Protein AF-A0AAJ7RTY3-F1 (afdb_monomer)

pLDDT: mean 81.0, std 14.48, range [41.91, 93.12]

InterPro domains:
  IPR006612 THAP-type zinc finger [PF05485] (5-97)

Nearest PDB structures (foldseek):
  5ww0-assembly1_A  TM=2.201E-01  e=2.250E+00  Schizosaccharomyces pombe 972h-
  5vac-assembly1_A  TM=1.842E-01  e=1.528E+00  Ricinus communis
  4ypu-assembly2_B  TM=2.114E-01  e=9.932E+00  Homo sapiens

Mean predicted aligned error: 8.83 Å

Sequence (113 aa):
MGKRCAVSGCFTGDPEEIKKRKLLQEKPVYLFGVPKVAAEAWSTAIGVTTPLTQNVVCRYHFAAEDIITHFVHSVPDETVVSIERERYLLRKDACPVAGAIRSMPQPPEILGQ

Structure (mmCIF, N/CA/C/O backbone):
data_AF-A0AAJ7RTY3-F1
#
_entry.id   AF-A0AAJ7RTY3-F1
#
loop_
_atom_site.group_PDB
_atom_site.id
_atom_site.type_symbol
_atom_site.label_atom_id
_atom_site.label_alt_id
_atom_site.label_comp_id
_atom_site.label_asym_id
_atom_site.label_entity_id
_atom_site.label_seq_id
_atom_site.pdbx_PDB_ins_code
_atom_site.Cartn_x
_atom_site.Cartn_y
_atom_site.Cartn_z
_atom_site.occupancy
_atom_site.B_iso_or_equiv
_atom_site.auth_seq_id
_atom_site.auth_comp_id
_atom_site.auth_asym_id
_atom_site.auth_atom_id
_atom_site.pdbx_PDB_model_num
ATOM 1 N N . MET A 1 1 ? 4.247 12.746 13.370 1.00 53.91 1 MET A N 1
ATOM 2 C CA . MET A 1 1 ? 3.739 11.364 13.535 1.00 53.91 1 MET A CA 1
ATOM 3 C C . MET A 1 1 ? 3.754 10.677 12.177 1.00 53.91 1 MET A C 1
ATOM 5 O O . MET A 1 1 ? 3.428 11.331 11.195 1.00 53.91 1 MET A O 1
ATOM 9 N N . GLY A 1 2 ? 4.197 9.418 12.099 1.00 67.69 2 GLY A N 1
ATOM 10 C CA . GLY A 1 2 ? 4.141 8.645 10.851 1.00 67.69 2 GLY A CA 1
ATOM 11 C C . GLY A 1 2 ? 2.694 8.339 10.457 1.00 67.69 2 GLY A C 1
ATOM 12 O O . GLY A 1 2 ? 1.832 8.241 11.330 1.00 67.69 2 GLY A O 1
ATOM 13 N N . LYS A 1 3 ? 2.420 8.223 9.154 1.00 83.44 3 LYS A N 1
ATOM 14 C CA . LYS A 1 3 ? 1.098 7.807 8.670 1.00 83.44 3 LYS A CA 1
ATOM 15 C C . LYS A 1 3 ? 0.923 6.302 8.905 1.00 83.44 3 LYS A C 1
ATOM 17 O O . LYS A 1 3 ? 1.847 5.542 8.622 1.00 83.44 3 LYS A O 1
ATOM 22 N N . ARG A 1 4 ? -0.246 5.894 9.401 1.00 90.44 4 ARG A N 1
ATOM 23 C CA . ARG A 1 4 ? -0.622 4.484 9.594 1.00 90.44 4 ARG A CA 1
ATOM 24 C C . ARG A 1 4 ? -1.521 4.010 8.463 1.00 90.44 4 ARG A C 1
ATOM 26 O O . ARG A 1 4 ? -2.208 4.823 7.843 1.00 90.44 4 ARG A O 1
ATOM 33 N N . CYS A 1 5 ? -1.495 2.709 8.202 1.00 90.81 5 CYS A N 1
ATOM 34 C CA . CYS A 1 5 ? -2.421 2.085 7.269 1.00 90.81 5 CYS A CA 1
ATOM 35 C C . CYS A 1 5 ? -3.873 2.311 7.722 1.00 90.81 5 CYS A C 1
ATOM 37 O O . CYS A 1 5 ? -4.186 2.193 8.902 1.00 90.81 5 CYS A O 1
ATOM 39 N N . ALA A 1 6 ? -4.753 2.627 6.775 1.00 90.19 6 ALA A N 1
ATOM 40 C CA . ALA A 1 6 ? -6.170 2.872 7.022 1.00 90.19 6 ALA A CA 1
ATOM 41 C C . ALA A 1 6 ? -6.982 1.596 7.283 1.00 90.19 6 ALA A C 1
ATOM 43 O O . ALA A 1 6 ? -8.115 1.673 7.750 1.00 90.19 6 ALA A O 1
ATOM 44 N N . VAL A 1 7 ? -6.434 0.435 6.919 1.00 88.50 7 VAL A N 1
ATOM 45 C CA . VAL A 1 7 ? -7.133 -0.846 7.017 1.00 88.50 7 VAL A CA 1
ATOM 46 C C . VAL A 1 7 ? -7.206 -1.278 8.473 1.00 88.50 7 VAL A C 1
ATOM 48 O O . VAL A 1 7 ? -6.183 -1.400 9.148 1.00 88.50 7 VAL A O 1
ATOM 51 N N . SER A 1 8 ? -8.421 -1.532 8.953 1.00 85.69 8 SER A N 1
ATOM 52 C CA . SER A 1 8 ? -8.663 -2.004 10.314 1.00 85.69 8 SER A CA 1
ATOM 53 C C . SER A 1 8 ? -7.895 -3.299 10.595 1.00 85.69 8 SER A C 1
ATOM 55 O O . SER A 1 8 ? -7.924 -4.238 9.803 1.00 85.69 8 SER A O 1
ATOM 57 N N . GLY A 1 9 ? -7.186 -3.344 11.726 1.00 85.50 9 GLY A N 1
ATOM 58 C CA . GLY A 1 9 ? -6.347 -4.486 12.109 1.00 85.50 9 GLY A CA 1
ATOM 59 C C . GLY A 1 9 ? -4.972 -4.536 11.429 1.00 85.50 9 GLY A C 1
ATOM 60 O O . GLY A 1 9 ? -4.190 -5.440 11.716 1.00 85.50 9 GLY A O 1
ATOM 61 N N . CYS A 1 10 ? -4.638 -3.576 10.561 1.00 87.88 10 CYS A N 1
ATOM 62 C CA . CYS A 1 10 ? -3.294 -3.442 10.014 1.00 87.88 10 CYS A CA 1
ATOM 63 C C . CYS A 1 10 ? -2.423 -2.566 10.922 1.00 87.88 10 CYS A C 1
ATOM 65 O O . CYS A 1 10 ? -2.739 -1.405 11.158 1.00 87.88 10 CYS A O 1
ATOM 67 N N . PHE A 1 11 ? -1.289 -3.106 11.370 1.00 89.06 11 PHE A N 1
ATOM 68 C CA . PHE A 1 11 ? -0.321 -2.397 12.219 1.00 89.06 11 PHE A CA 1
ATOM 69 C C . PHE A 1 11 ? 0.789 -1.702 11.417 1.00 89.06 11 PHE A C 1
ATOM 71 O O . PHE A 1 11 ? 1.777 -1.215 11.969 1.00 89.06 11 PHE A O 1
ATOM 78 N N . THR A 1 12 ? 0.690 -1.685 10.085 1.00 89.94 12 THR A N 1
ATOM 79 C CA . THR A 1 12 ? 1.719 -1.044 9.269 1.00 89.94 12 THR A CA 1
ATOM 80 C C . THR A 1 12 ? 1.722 0.462 9.495 1.00 89.94 12 THR A C 1
ATOM 82 O O . THR A 1 12 ? 0.722 1.151 9.290 1.00 89.94 12 THR A O 1
ATOM 85 N N . GLY A 1 13 ? 2.893 0.979 9.860 1.00 87.25 13 GLY A N 1
ATOM 86 C CA . GLY A 1 13 ? 3.079 2.380 10.228 1.00 87.25 13 GLY A CA 1
ATOM 87 C C . GLY A 1 13 ? 2.917 2.648 11.727 1.00 87.25 13 GLY A C 1
ATOM 88 O O . GLY A 1 13 ? 3.173 3.775 12.161 1.00 87.25 13 GLY A O 1
ATOM 89 N N . ASP A 1 14 ? 2.543 1.646 12.534 1.00 89.56 14 ASP A N 1
ATOM 90 C CA . ASP A 1 14 ? 2.590 1.766 13.990 1.00 89.56 14 ASP A CA 1
ATOM 91 C C . ASP A 1 14 ? 4.041 1.920 14.472 1.00 89.56 14 ASP A C 1
ATOM 93 O O . ASP A 1 14 ? 4.931 1.211 13.993 1.00 89.56 14 ASP A O 1
ATOM 97 N N . PRO A 1 15 ? 4.321 2.827 15.428 1.00 89.00 15 PRO A N 1
ATOM 98 C CA . PRO A 1 15 ? 5.681 3.069 15.912 1.00 89.00 15 PRO A CA 1
ATOM 99 C C . PRO A 1 15 ? 6.385 1.807 16.424 1.00 89.00 15 PRO A C 1
ATOM 101 O O . PRO A 1 15 ? 7.590 1.649 16.226 1.00 89.00 15 PRO A O 1
ATOM 104 N N . GLU A 1 16 ? 5.633 0.909 17.062 1.00 88.81 16 GLU A N 1
ATOM 105 C CA . GLU A 1 16 ? 6.135 -0.364 17.581 1.00 88.81 16 GLU A CA 1
ATOM 106 C C . GLU A 1 16 ? 6.496 -1.336 16.452 1.00 88.81 16 GLU A C 1
ATOM 108 O O . GLU A 1 16 ? 7.573 -1.932 16.482 1.00 88.81 16 GLU A O 1
ATOM 113 N N . GLU A 1 17 ? 5.656 -1.432 15.414 1.00 87.75 17 GLU A N 1
ATOM 114 C CA . GLU A 1 17 ? 5.920 -2.247 14.221 1.00 87.75 17 GLU A CA 1
ATOM 115 C C . GLU A 1 17 ? 7.154 -1.726 13.477 1.00 87.75 17 GLU A C 1
ATOM 117 O O . GLU A 1 17 ? 8.084 -2.486 13.207 1.00 87.75 17 GLU A O 1
ATOM 122 N N . ILE A 1 18 ? 7.240 -0.406 13.281 1.00 88.56 18 ILE A N 1
ATOM 123 C CA . ILE A 1 18 ? 8.398 0.250 12.661 1.00 88.56 18 ILE A CA 1
ATOM 124 C C . ILE A 1 18 ? 9.677 -0.054 13.448 1.00 88.56 18 ILE A C 1
ATOM 126 O O . ILE A 1 18 ? 10.714 -0.357 12.854 1.00 88.56 18 ILE A O 1
ATOM 130 N N . LYS A 1 19 ? 9.631 0.035 14.783 1.00 89.44 19 LYS A N 1
ATOM 131 C CA . LYS A 1 19 ? 10.786 -0.267 15.638 1.00 89.44 19 LYS A CA 1
ATOM 132 C C . LYS A 1 19 ? 11.188 -1.737 15.513 1.00 89.44 19 LYS A C 1
ATOM 134 O O . LYS A 1 19 ? 12.373 -2.014 15.347 1.00 89.44 19 LYS A O 1
ATOM 139 N N . LYS A 1 20 ? 10.221 -2.659 15.533 1.00 90.00 20 LYS A N 1
ATOM 140 C CA . LYS A 1 20 ? 10.457 -4.098 15.354 1.00 90.00 20 LYS A CA 1
ATOM 141 C C . LYS A 1 20 ? 11.114 -4.398 14.004 1.00 90.00 20 LYS A C 1
ATOM 143 O O . LYS A 1 20 ? 12.155 -5.044 13.982 1.00 90.00 20 LYS A O 1
ATOM 148 N N . ARG A 1 21 ? 10.579 -3.870 12.899 1.00 88.25 21 ARG A N 1
ATOM 149 C CA . ARG A 1 21 ? 11.153 -4.049 11.553 1.00 88.25 21 ARG A CA 1
ATOM 150 C C . ARG A 1 21 ? 12.582 -3.531 11.455 1.00 88.25 21 ARG A C 1
ATOM 152 O O . ARG A 1 21 ? 13.436 -4.197 10.884 1.00 88.25 21 ARG A O 1
ATOM 159 N N . LYS A 1 22 ? 12.858 -2.363 12.048 1.00 88.94 22 LYS A N 1
ATOM 160 C CA . LYS A 1 22 ? 14.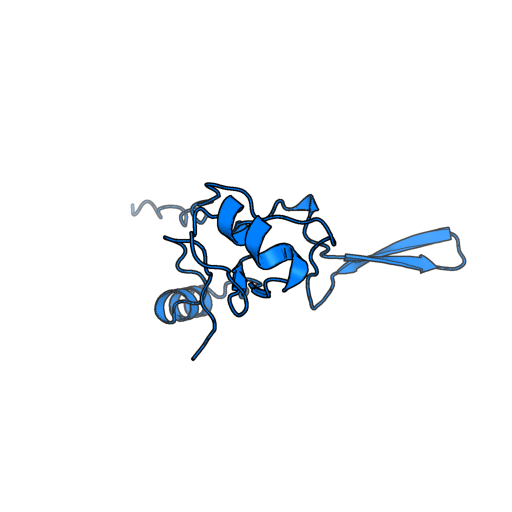216 -1.800 12.099 1.00 88.94 22 LYS A CA 1
ATOM 161 C C . LYS A 1 22 ? 15.192 -2.716 12.834 1.00 88.94 22 LYS A C 1
ATOM 163 O O . LYS A 1 22 ? 16.306 -2.895 12.357 1.00 88.94 22 LYS A O 1
ATOM 168 N N . LEU A 1 23 ? 14.779 -3.297 13.963 1.00 92.25 23 LEU A N 1
ATOM 169 C CA . LEU A 1 23 ? 15.600 -4.260 14.708 1.00 92.25 23 LEU A CA 1
ATOM 170 C C . LEU A 1 23 ? 15.865 -5.534 13.896 1.00 92.25 23 LEU A C 1
ATOM 172 O O . LEU A 1 23 ? 16.965 -6.068 13.951 1.00 92.25 23 LEU A O 1
ATOM 176 N N . LEU A 1 24 ? 14.882 -5.976 13.110 1.00 93.12 24 LEU A N 1
ATOM 177 C CA . LEU A 1 24 ? 14.992 -7.127 12.210 1.00 93.12 24 LEU A CA 1
ATOM 178 C C . LEU A 1 24 ? 15.650 -6.797 10.856 1.00 93.12 24 LEU A C 1
ATOM 180 O O . LEU A 1 24 ? 15.717 -7.666 9.993 1.00 93.12 24 LEU A O 1
ATOM 184 N N . GLN A 1 25 ? 16.116 -5.558 10.651 1.00 91.25 25 GLN A N 1
ATOM 185 C CA . GLN A 1 25 ? 16.675 -5.068 9.381 1.00 91.25 25 GLN A CA 1
ATOM 186 C C . GLN A 1 25 ? 15.752 -5.279 8.164 1.00 91.25 25 GLN A C 1
ATOM 188 O O . GLN A 1 25 ? 16.202 -5.376 7.022 1.00 91.25 25 GLN A O 1
ATOM 193 N N . GLU A 1 26 ? 14.439 -5.312 8.387 1.00 87.75 26 GLU A N 1
ATOM 194 C CA . GLU A 1 26 ? 13.460 -5.439 7.315 1.00 87.75 26 GLU A CA 1
ATOM 195 C C . GLU A 1 26 ? 13.297 -4.114 6.561 1.00 87.75 26 GLU A C 1
ATOM 197 O O . GLU A 1 26 ? 13.291 -3.024 7.146 1.00 87.75 26 GLU A O 1
ATOM 202 N N . LYS A 1 27 ? 13.101 -4.202 5.239 1.00 84.44 27 LYS A N 1
ATOM 203 C CA . LYS A 1 27 ? 12.810 -3.026 4.410 1.00 84.44 27 LYS A CA 1
ATOM 204 C C . LYS A 1 27 ? 11.504 -2.355 4.871 1.00 84.44 27 LYS A C 1
ATOM 206 O O . LYS A 1 27 ? 10.541 -3.052 5.209 1.00 84.44 27 LYS A O 1
ATOM 211 N N . PRO A 1 28 ? 11.428 -1.012 4.846 1.00 84.75 28 PRO A N 1
ATOM 212 C CA . PRO A 1 28 ? 10.201 -0.306 5.181 1.00 84.75 28 PRO A CA 1
ATOM 213 C C . PRO A 1 28 ? 9.077 -0.680 4.211 1.00 84.75 28 PRO A C 1
ATOM 215 O O . PRO A 1 28 ? 9.281 -0.834 3.004 1.00 84.75 28 PRO A O 1
ATOM 218 N N . VAL A 1 29 ? 7.867 -0.810 4.747 1.00 89.06 29 VAL A N 1
ATOM 219 C CA . VAL A 1 29 ? 6.681 -1.121 3.950 1.00 89.06 29 VAL A CA 1
ATOM 220 C C . VAL A 1 29 ? 6.219 0.136 3.224 1.00 89.06 29 VAL A C 1
ATOM 222 O O . VAL A 1 29 ? 6.062 1.196 3.829 1.00 89.06 29 VAL A O 1
ATOM 225 N N . TYR A 1 30 ? 5.976 0.013 1.921 1.00 90.75 30 TYR A N 1
ATOM 226 C CA . TYR A 1 30 ? 5.492 1.128 1.117 1.00 90.75 30 TYR A CA 1
ATOM 227 C C . TYR A 1 30 ? 4.023 1.441 1.434 1.00 90.75 30 TYR A C 1
ATOM 229 O O . TYR A 1 30 ? 3.188 0.532 1.523 1.00 90.75 30 TYR A O 1
ATOM 237 N N . LEU A 1 31 ? 3.723 2.730 1.595 1.00 92.06 31 LEU A N 1
ATOM 238 C CA . LEU A 1 31 ? 2.395 3.264 1.886 1.00 92.06 31 LEU A CA 1
ATOM 239 C C . LEU A 1 31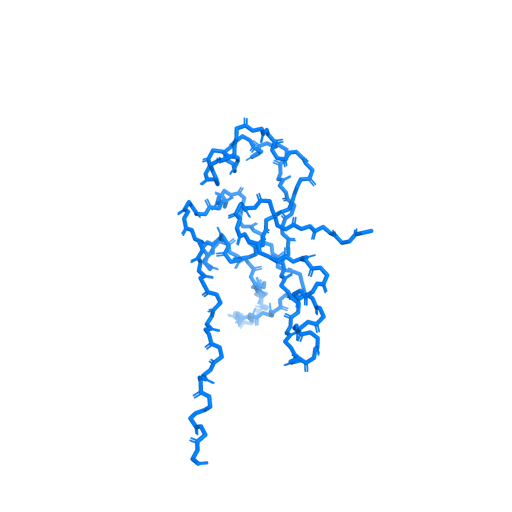 ? 1.920 4.101 0.698 1.00 92.06 31 LEU A C 1
ATOM 241 O O . LEU A 1 31 ? 2.607 5.030 0.273 1.00 92.06 31 LEU A O 1
ATOM 245 N N . PHE A 1 32 ? 0.732 3.798 0.190 1.00 92.75 32 PHE A N 1
ATOM 246 C CA . PHE A 1 32 ? 0.114 4.512 -0.918 1.00 92.75 32 PHE A CA 1
ATOM 247 C C . PHE A 1 32 ? -0.928 5.494 -0.398 1.00 92.75 32 PHE A C 1
ATOM 249 O O . PHE A 1 32 ? -1.780 5.133 0.412 1.00 92.75 32 PHE A O 1
ATOM 256 N N . GLY A 1 33 ? -0.855 6.745 -0.851 1.00 92.12 33 GLY A N 1
ATOM 257 C CA . GLY A 1 33 ? -1.881 7.745 -0.561 1.00 92.12 33 GLY A CA 1
ATOM 258 C C . GLY A 1 33 ? -3.165 7.443 -1.316 1.00 92.12 33 GLY A C 1
ATOM 259 O O . GLY A 1 33 ? -3.112 7.127 -2.502 1.00 92.12 33 GLY A O 1
ATOM 260 N N . VAL A 1 34 ? -4.300 7.567 -0.632 1.00 90.50 34 VAL A N 1
ATOM 261 C CA . VAL A 1 34 ? -5.616 7.373 -1.243 1.00 90.50 34 VAL A CA 1
ATOM 262 C C . VAL A 1 34 ? -5.874 8.502 -2.255 1.00 90.50 34 VAL A C 1
ATOM 264 O O . VAL A 1 34 ? -5.856 9.678 -1.874 1.00 90.50 34 VAL A O 1
ATOM 267 N N . PRO A 1 35 ? -6.114 8.198 -3.543 1.00 88.88 35 PRO A N 1
ATOM 268 C CA . PRO A 1 35 ? -6.505 9.211 -4.516 1.00 88.88 35 PRO A CA 1
ATOM 269 C C . PRO A 1 35 ? -7.884 9.780 -4.170 1.00 88.88 35 PRO A C 1
ATOM 271 O O . PRO A 1 35 ? -8.807 9.021 -3.889 1.00 88.88 35 PRO A O 1
ATOM 274 N N . LYS A 1 36 ? -8.070 11.106 -4.264 1.00 87.62 36 LYS A N 1
ATOM 275 C CA . LYS A 1 36 ? -9.369 11.754 -3.975 1.00 87.62 36 LYS A CA 1
ATOM 276 C C . LYS A 1 36 ? -10.528 11.137 -4.763 1.00 87.62 36 LYS A C 1
ATOM 278 O O . LYS A 1 36 ? -11.592 10.921 -4.202 1.00 87.62 36 LYS A O 1
ATOM 283 N N . VAL A 1 37 ? -10.293 10.827 -6.038 1.00 88.62 37 VAL A N 1
ATOM 284 C CA . VAL A 1 37 ? -11.293 10.239 -6.947 1.00 88.62 37 VAL A CA 1
ATOM 285 C C . VAL A 1 37 ? -11.622 8.777 -6.633 1.00 88.62 37 VAL A C 1
ATOM 287 O O . VAL A 1 37 ? -12.680 8.302 -7.016 1.00 88.62 37 VAL A O 1
ATOM 290 N N . ALA A 1 38 ? -10.730 8.068 -5.937 1.00 88.56 38 ALA A N 1
ATOM 291 C CA . ALA A 1 38 ? -10.891 6.658 -5.583 1.00 88.56 38 ALA A CA 1
ATOM 292 C C . ALA A 1 38 ? -11.212 6.465 -4.092 1.00 88.56 38 ALA A C 1
ATOM 294 O O . ALA A 1 38 ? -11.285 5.332 -3.622 1.00 88.56 38 ALA A O 1
ATOM 295 N N . ALA A 1 39 ? -11.391 7.557 -3.337 1.00 89.69 39 ALA A N 1
ATOM 296 C CA . ALA A 1 39 ? -11.551 7.509 -1.890 1.00 89.69 39 ALA A CA 1
ATOM 297 C C . ALA A 1 39 ? -12.766 6.676 -1.480 1.00 89.69 39 ALA A C 1
ATOM 299 O O . ALA A 1 39 ? -12.646 5.847 -0.583 1.00 89.69 39 ALA A O 1
ATOM 300 N N . GLU A 1 40 ? -13.903 6.844 -2.154 1.00 89.50 40 GLU A N 1
ATOM 301 C CA . GLU A 1 40 ? -15.112 6.060 -1.884 1.00 89.50 40 GLU A CA 1
ATOM 302 C C . GLU A 1 40 ? -14.899 4.579 -2.203 1.00 89.50 40 GLU A C 1
ATOM 304 O O . GLU A 1 40 ? -15.095 3.740 -1.330 1.00 89.50 40 GLU A O 1
ATOM 309 N N . ALA A 1 41 ? -14.386 4.267 -3.399 1.00 89.12 41 ALA A N 1
ATOM 310 C CA . ALA A 1 41 ? -14.120 2.891 -3.818 1.00 89.12 41 ALA A CA 1
ATOM 311 C C . ALA A 1 41 ? -13.174 2.161 -2.850 1.00 89.12 41 ALA A C 1
ATOM 313 O O . ALA A 1 41 ? -13.448 1.033 -2.442 1.00 89.12 41 ALA A O 1
ATOM 314 N N . TRP A 1 42 ? -12.092 2.821 -2.426 1.00 91.19 42 TRP A N 1
ATOM 315 C CA . TRP A 1 42 ? -11.158 2.257 -1.453 1.00 91.19 42 TRP A CA 1
ATOM 316 C C . TRP A 1 42 ? -11.801 2.086 -0.078 1.00 91.19 42 TRP A C 1
ATOM 318 O O . TRP A 1 42 ? -11.571 1.062 0.556 1.00 91.19 42 TRP A O 1
ATOM 328 N N . SER A 1 43 ? -12.613 3.048 0.373 1.00 89.06 43 SER A N 1
ATOM 329 C CA . SER A 1 43 ? -13.307 2.969 1.668 1.00 89.06 43 SER A CA 1
ATOM 330 C C . SER A 1 43 ? -14.258 1.774 1.698 1.00 89.06 43 SER A C 1
ATOM 332 O O . SER A 1 43 ? -14.176 0.954 2.610 1.00 89.06 43 SER A O 1
ATOM 334 N N . THR A 1 44 ? -15.070 1.603 0.649 1.00 88.50 44 THR A N 1
ATOM 335 C CA . THR A 1 44 ? -15.952 0.442 0.485 1.00 88.50 44 THR A CA 1
ATOM 336 C C . THR A 1 44 ? -15.166 -0.865 0.470 1.00 88.50 44 THR A C 1
ATOM 338 O O . THR A 1 44 ? -15.524 -1.798 1.185 1.00 88.50 44 THR A O 1
ATOM 341 N N . ALA A 1 45 ? -14.072 -0.929 -0.292 1.00 88.44 45 ALA A N 1
ATOM 342 C CA . ALA A 1 45 ? -13.278 -2.145 -0.424 1.00 88.44 45 ALA A CA 1
ATOM 343 C C . ALA A 1 45 ? -12.638 -2.594 0.899 1.00 88.44 45 ALA A C 1
ATOM 345 O O . ALA A 1 45 ? -12.545 -3.791 1.161 1.00 88.44 45 ALA A O 1
ATOM 346 N N . ILE A 1 46 ? -12.232 -1.659 1.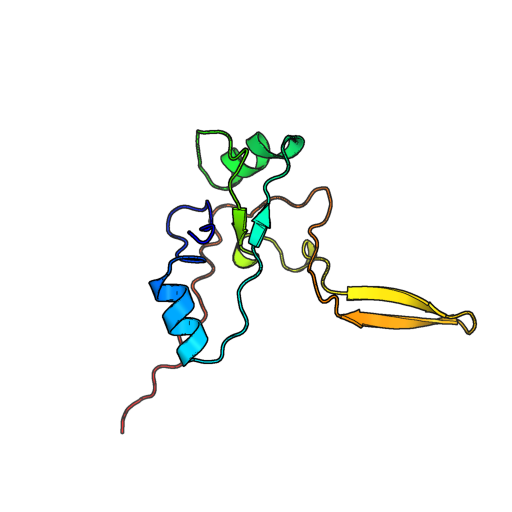761 1.00 87.25 46 ILE A N 1
ATOM 347 C CA . ILE A 1 46 ? -11.637 -1.990 3.066 1.00 87.25 46 ILE A CA 1
ATOM 348 C C . ILE A 1 46 ? -12.652 -2.003 4.219 1.00 87.25 46 ILE A C 1
ATOM 350 O O . ILE A 1 46 ? -12.257 -2.159 5.372 1.00 87.25 46 ILE A O 1
ATOM 354 N N . GLY A 1 47 ? -13.946 -1.845 3.922 1.00 85.62 47 GLY A N 1
ATOM 355 C CA . GLY A 1 47 ? -15.023 -1.902 4.912 1.00 85.62 47 GLY A CA 1
ATOM 356 C C . GLY A 1 47 ? -15.118 -0.677 5.827 1.00 85.62 47 GLY A C 1
ATOM 357 O O . GLY A 1 47 ? -15.623 -0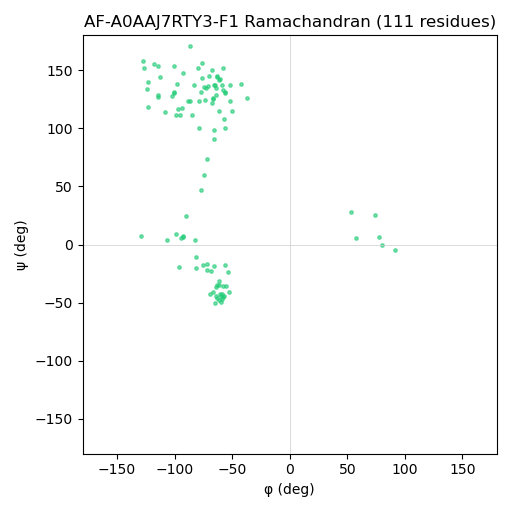.787 6.942 1.00 85.62 47 GLY A O 1
ATOM 358 N N . VAL A 1 48 ? -14.637 0.486 5.384 1.00 83.38 48 VAL A N 1
ATOM 359 C CA . VAL A 1 48 ? -14.720 1.750 6.129 1.00 83.38 48 VAL A CA 1
ATOM 360 C C . VAL A 1 48 ? -15.864 2.600 5.573 1.00 83.38 48 VAL A C 1
ATOM 362 O O . VAL A 1 48 ? -15.985 2.799 4.367 1.00 83.38 48 VAL A O 1
ATOM 365 N N . THR A 1 49 ? -16.712 3.120 6.460 1.00 77.75 49 THR A N 1
ATOM 366 C CA . THR A 1 49 ? -17.885 3.932 6.091 1.00 77.75 49 THR A CA 1
ATOM 367 C C . THR A 1 49 ? -17.549 5.396 5.813 1.00 77.75 49 THR A C 1
ATOM 369 O O . THR A 1 49 ? -18.323 6.089 5.158 1.00 77.75 49 THR A O 1
ATOM 372 N N . THR A 1 50 ? -16.406 5.884 6.297 1.00 78.69 50 THR A N 1
ATOM 373 C CA . THR A 1 50 ? -15.950 7.260 6.087 1.00 78.69 50 THR A CA 1
ATOM 374 C C . THR A 1 50 ? -14.944 7.356 4.935 1.00 78.69 50 THR A C 1
ATOM 376 O O . THR A 1 50 ? -14.038 6.528 4.829 1.00 78.69 50 THR A O 1
ATOM 379 N N . PRO A 1 51 ? -15.049 8.380 4.069 1.00 77.06 51 PRO A N 1
ATOM 380 C CA . PRO A 1 51 ? -14.167 8.512 2.917 1.00 77.06 51 PRO A CA 1
ATOM 381 C C . PRO A 1 51 ? -12.716 8.783 3.340 1.00 77.06 51 PRO A C 1
ATOM 383 O O . PRO A 1 51 ? -12.411 9.747 4.047 1.00 77.06 51 PRO A O 1
ATOM 386 N N . LEU A 1 52 ? -11.794 7.954 2.849 1.00 80.12 52 LEU A N 1
ATOM 387 C CA . LEU A 1 52 ? -10.373 7.944 3.214 1.00 80.12 52 LEU A CA 1
ATOM 388 C C . LEU A 1 52 ? -9.528 9.067 2.573 1.00 80.12 52 LEU A C 1
ATOM 390 O O . LEU A 1 52 ? -8.437 8.825 2.068 1.00 80.12 52 LEU A O 1
ATOM 394 N N . THR A 1 53 ? -9.983 10.315 2.597 1.00 73.06 53 THR A N 1
ATOM 395 C CA . THR A 1 53 ? -9.422 11.410 1.773 1.00 73.06 53 THR A CA 1
ATOM 396 C C . THR A 1 53 ? -7.978 11.832 2.092 1.00 73.06 53 THR A C 1
ATOM 398 O O . THR A 1 53 ? -7.330 12.461 1.254 1.00 73.06 53 THR A O 1
ATOM 401 N N . GLN A 1 54 ? -7.452 11.498 3.275 1.00 77.25 54 GLN A N 1
ATOM 402 C CA . GLN A 1 54 ? -6.070 11.804 3.686 1.00 77.25 54 GLN A CA 1
ATOM 403 C C . GLN A 1 54 ? -5.304 10.591 4.227 1.00 77.25 54 GLN A C 1
ATOM 405 O O . GLN A 1 54 ? -4.178 10.725 4.721 1.00 77.25 54 GLN A O 1
ATOM 410 N N . ASN A 1 55 ? -5.902 9.407 4.128 1.00 86.81 55 ASN A N 1
ATOM 411 C CA . ASN A 1 55 ? -5.316 8.198 4.675 1.00 86.81 55 ASN A CA 1
ATOM 412 C C . ASN A 1 55 ? -4.348 7.547 3.682 1.00 86.81 55 ASN A C 1
ATOM 414 O O . ASN A 1 55 ? -4.218 7.948 2.521 1.00 86.81 55 ASN A O 1
ATOM 418 N N . VAL A 1 56 ? -3.622 6.549 4.172 1.00 91.94 56 VAL A N 1
ATOM 419 C CA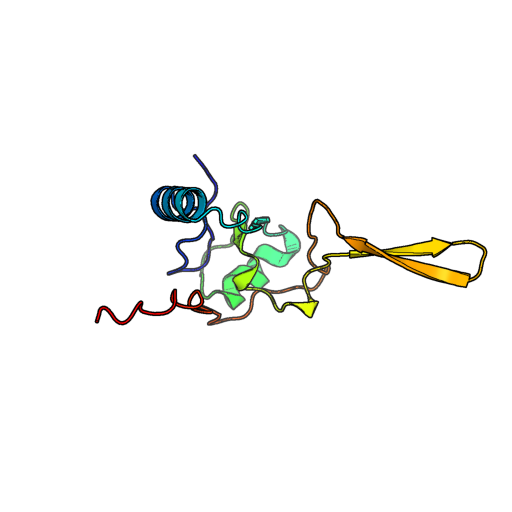 . VAL A 1 56 ? -2.717 5.737 3.361 1.00 91.94 56 VAL A CA 1
ATOM 420 C C . VAL A 1 56 ? -3.047 4.267 3.539 1.00 91.94 56 VAL A C 1
ATOM 422 O O . VAL A 1 56 ? -3.514 3.858 4.596 1.00 91.94 56 VAL A O 1
ATOM 425 N N . VAL A 1 57 ? -2.773 3.465 2.521 1.00 92.12 57 VAL A N 1
ATOM 426 C CA . VAL A 1 57 ? -2.946 2.012 2.556 1.00 92.12 57 VAL A CA 1
ATOM 427 C C . VAL A 1 57 ? -1.613 1.361 2.207 1.00 92.12 57 VAL A C 1
ATOM 429 O O . VAL A 1 57 ? -0.929 1.794 1.279 1.00 92.12 57 VAL A O 1
ATOM 432 N N . CYS A 1 58 ? -1.191 0.358 2.975 1.00 92.44 58 CYS A N 1
ATOM 433 C CA . CYS A 1 58 ? 0.082 -0.309 2.727 1.00 92.44 58 CYS A CA 1
ATOM 434 C C . CYS A 1 58 ? 0.008 -1.271 1.535 1.00 92.44 58 CYS A C 1
ATOM 436 O O . CYS A 1 58 ? -1.055 -1.788 1.192 1.00 92.44 58 CYS A O 1
ATOM 438 N N . ARG A 1 59 ? 1.164 -1.550 0.922 1.00 91.69 59 ARG A N 1
ATOM 439 C CA . ARG A 1 59 ? 1.285 -2.454 -0.237 1.00 91.69 59 ARG A CA 1
ATOM 440 C C . A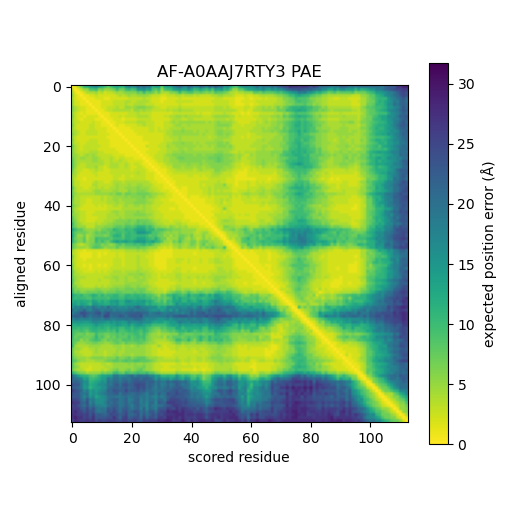RG A 1 59 ? 0.680 -3.846 -0.052 1.00 91.69 59 ARG A C 1
ATOM 442 O O . ARG A 1 59 ? 0.376 -4.489 -1.045 1.00 91.69 59 ARG A O 1
ATOM 449 N N . TYR A 1 60 ? 0.526 -4.331 1.179 1.00 91.00 60 TYR A N 1
ATOM 450 C CA . TYR A 1 60 ? -0.003 -5.675 1.433 1.00 91.00 60 TYR A CA 1
ATOM 451 C C . TYR A 1 60 ? -1.497 -5.811 1.145 1.00 91.00 60 TYR A C 1
ATOM 453 O O . TYR A 1 60 ? -1.978 -6.930 0.990 1.00 91.00 60 TYR A O 1
ATOM 461 N N . HIS A 1 61 ? -2.209 -4.690 1.044 1.00 91.94 61 HIS A N 1
ATOM 462 C CA . HIS A 1 61 ? -3.629 -4.678 0.719 1.00 91.94 61 HIS A CA 1
ATOM 463 C C . HIS A 1 61 ? -3.902 -4.529 -0.777 1.00 91.94 61 HIS A C 1
ATOM 465 O O . HIS A 1 61 ? -5.055 -4.391 -1.143 1.00 91.94 61 HIS A O 1
ATOM 471 N N . PHE A 1 62 ? -2.885 -4.560 -1.639 1.00 92.00 62 PHE A N 1
ATOM 472 C CA . PHE A 1 62 ? -3.051 -4.539 -3.094 1.00 92.00 62 PHE A CA 1
ATOM 473 C C . PHE A 1 62 ? -2.571 -5.858 -3.695 1.00 92.00 62 PHE A C 1
ATOM 475 O O . PHE A 1 62 ? -1.698 -6.528 -3.129 1.00 92.00 62 PHE A O 1
ATOM 482 N N . ALA A 1 63 ? -3.112 -6.225 -4.856 1.00 90.50 63 ALA A N 1
ATOM 483 C CA . ALA A 1 63 ? -2.551 -7.319 -5.631 1.00 90.50 63 ALA A CA 1
ATOM 484 C C . ALA A 1 63 ? -1.124 -6.954 -6.072 1.00 90.50 63 ALA A C 1
ATOM 486 O O . ALA A 1 63 ? -0.823 -5.798 -6.373 1.00 90.50 63 ALA A O 1
ATOM 487 N N . ALA A 1 64 ? -0.217 -7.933 -6.106 1.00 88.88 64 ALA A N 1
ATOM 488 C CA . ALA A 1 64 ? 1.176 -7.674 -6.475 1.00 88.88 64 ALA A CA 1
ATOM 489 C C . ALA A 1 64 ? 1.307 -7.133 -7.912 1.00 88.88 64 ALA A C 1
ATOM 491 O O . ALA A 1 64 ? 2.191 -6.325 -8.178 1.00 88.88 64 ALA A O 1
ATOM 492 N N . GLU A 1 65 ? 0.399 -7.539 -8.803 1.00 90.12 65 GLU A N 1
ATOM 493 C CA . GLU A 1 65 ? 0.303 -7.074 -10.193 1.00 90.12 65 GLU A CA 1
ATOM 494 C C . GLU A 1 65 ? -0.139 -5.610 -10.331 1.00 90.12 65 GLU A C 1
ATOM 496 O O . GLU A 1 65 ? 0.173 -4.953 -11.326 1.00 90.12 65 GLU A O 1
ATOM 501 N N . ASP A 1 66 ? -0.822 -5.072 -9.320 1.00 91.69 66 ASP A N 1
ATOM 502 C CA . ASP A 1 66 ? -1.255 -3.675 -9.301 1.00 91.69 66 ASP A CA 1
ATOM 503 C C . ASP A 1 66 ? -0.147 -2.722 -8.856 1.00 91.69 66 ASP A C 1
ATOM 505 O O . ASP A 1 66 ? -0.275 -1.501 -8.991 1.00 91.69 66 ASP A O 1
ATOM 509 N N . ILE A 1 67 ? 0.957 -3.271 -8.343 1.00 91.88 67 ILE A N 1
ATOM 510 C CA . ILE A 1 67 ? 2.106 -2.511 -7.874 1.00 91.88 67 ILE A CA 1
ATOM 511 C C . ILE A 1 67 ? 3.176 -2.497 -8.959 1.00 91.88 67 ILE A C 1
ATOM 513 O O . ILE A 1 67 ? 3.862 -3.480 -9.231 1.00 91.88 67 ILE A O 1
ATOM 517 N N . ILE A 1 68 ? 3.385 -1.319 -9.528 1.00 91.25 68 ILE A N 1
ATOM 518 C CA . ILE A 1 68 ? 4.431 -1.057 -10.504 1.00 91.25 68 ILE A CA 1
ATOM 519 C C . ILE A 1 68 ? 5.748 -0.880 -9.746 1.00 91.25 68 ILE A C 1
ATOM 521 O O . ILE A 1 68 ? 6.031 0.179 -9.174 1.00 91.25 68 ILE A O 1
ATOM 525 N N . THR A 1 69 ? 6.549 -1.941 -9.741 1.00 90.44 69 THR A N 1
ATOM 526 C CA . THR A 1 69 ? 7.860 -2.004 -9.077 1.00 90.44 69 THR A CA 1
ATOM 527 C C . THR A 1 69 ? 9.024 -1.707 -10.012 1.00 90.44 69 THR A C 1
ATOM 529 O O . THR A 1 69 ? 10.082 -1.319 -9.534 1.00 90.44 69 THR A O 1
ATOM 532 N N . HIS A 1 70 ?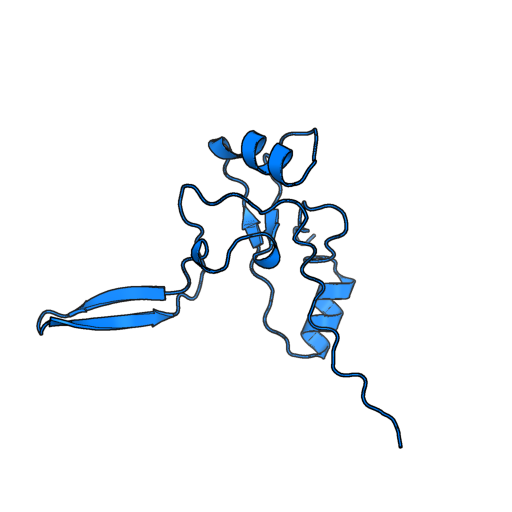 8.829 -1.824 -11.327 1.00 88.31 70 HIS A N 1
ATOM 533 C CA . HIS A 1 70 ? 9.870 -1.625 -12.336 1.00 88.31 70 HIS A CA 1
ATOM 534 C C . HIS A 1 70 ? 9.420 -0.619 -13.398 1.00 88.31 70 HIS A C 1
ATOM 536 O O . HIS A 1 70 ? 8.223 -0.378 -13.577 1.00 88.31 70 HIS A O 1
ATOM 542 N N . PHE A 1 71 ? 10.370 -0.007 -14.099 1.00 81.44 71 PHE A N 1
ATOM 543 C CA . PHE A 1 71 ? 10.102 0.653 -15.373 1.00 81.44 71 PHE A CA 1
ATOM 544 C C . PHE A 1 71 ? 10.800 -0.097 -16.500 1.00 81.44 71 PHE A C 1
ATOM 546 O O . PHE A 1 71 ? 11.893 -0.634 -16.329 1.00 81.44 71 PHE A O 1
ATOM 553 N N . VAL A 1 72 ? 10.124 -0.135 -17.644 1.00 79.88 72 VAL A N 1
ATOM 554 C CA . VAL A 1 72 ? 10.624 -0.757 -18.862 1.00 79.88 72 VAL A CA 1
ATOM 555 C C . VAL A 1 72 ? 11.300 0.334 -19.677 1.00 79.88 72 VAL A C 1
ATOM 557 O O . VAL A 1 72 ? 10.648 1.306 -20.062 1.00 79.88 72 VAL A O 1
ATOM 560 N N . HIS A 1 73 ? 12.604 0.200 -19.902 1.00 77.38 73 HIS A N 1
ATOM 561 C CA . HIS A 1 73 ? 13.347 1.079 -20.795 1.00 77.38 73 HIS A CA 1
ATOM 562 C C . HIS A 1 73 ? 13.711 0.302 -22.060 1.00 77.38 73 HIS A C 1
ATOM 564 O O . HIS A 1 73 ? 14.460 -0.674 -22.005 1.00 77.38 73 HIS A O 1
ATOM 570 N N . SER A 1 74 ? 13.138 0.715 -23.188 1.00 74.12 74 SER A N 1
ATOM 571 C CA . SER A 1 74 ? 13.480 0.198 -24.511 1.00 74.12 74 SER A CA 1
ATOM 572 C C . SER A 1 74 ? 14.681 0.970 -25.045 1.00 74.12 74 SER A C 1
ATOM 574 O O . SER A 1 74 ? 14.587 2.168 -25.321 1.00 74.12 74 SER A O 1
ATOM 576 N N . VAL A 1 75 ? 15.809 0.276 -25.141 1.00 77.62 75 VAL A N 1
ATOM 577 C CA . VAL A 1 75 ? 17.058 0.792 -25.706 1.00 77.62 75 VAL A CA 1
ATOM 578 C C . VAL A 1 75 ? 16.956 0.715 -27.242 1.00 77.62 75 VAL A C 1
ATOM 580 O O . VAL A 1 75 ? 16.244 -0.159 -27.740 1.00 77.62 75 VAL A O 1
ATOM 583 N N . PRO A 1 76 ? 17.635 1.584 -28.019 1.00 76.62 76 PRO A N 1
ATOM 584 C CA . PRO A 1 76 ? 17.560 1.573 -29.488 1.00 76.62 76 PRO A CA 1
ATOM 585 C C . PRO A 1 76 ? 17.930 0.241 -30.163 1.00 76.62 76 PRO A C 1
ATOM 587 O O . PRO A 1 76 ? 17.578 0.037 -31.317 1.00 76.62 76 PRO A O 1
ATOM 590 N N . ASP A 1 77 ? 18.609 -0.653 -29.443 1.00 78.06 77 ASP A N 1
ATOM 591 C CA . ASP A 1 77 ? 19.090 -1.966 -29.899 1.00 78.06 77 ASP A CA 1
ATOM 592 C C . ASP A 1 77 ? 18.062 -3.102 -29.672 1.00 78.06 77 ASP A C 1
ATOM 594 O O . ASP A 1 77 ? 18.426 -4.246 -29.435 1.00 78.06 77 ASP A O 1
ATOM 598 N N . GLU A 1 78 ? 16.765 -2.776 -29.590 1.00 62.81 78 GLU A N 1
ATOM 599 C CA . GLU A 1 78 ? 15.654 -3.701 -29.256 1.00 62.81 78 GLU A CA 1
ATOM 600 C C . GLU A 1 78 ? 15.769 -4.432 -27.900 1.00 62.81 78 GLU A C 1
ATOM 602 O O . GLU A 1 78 ? 14.914 -5.237 -27.528 1.00 62.81 78 GLU A O 1
ATOM 607 N N . THR A 1 79 ? 16.775 -4.104 -27.091 1.00 71.06 79 THR A N 1
ATOM 608 C CA . THR A 1 79 ? 16.938 -4.677 -25.756 1.00 71.06 79 THR A CA 1
ATOM 609 C C . THR A 1 79 ? 15.987 -4.001 -24.771 1.00 71.06 79 THR A C 1
ATOM 611 O O . THR A 1 79 ? 16.004 -2.781 -24.578 1.00 71.06 79 THR A O 1
ATOM 614 N N . VAL A 1 80 ? 15.160 -4.812 -24.113 1.00 75.06 80 VAL A N 1
ATOM 615 C CA . VAL A 1 80 ? 14.239 -4.366 -23.068 1.00 75.06 80 VAL A CA 1
ATOM 616 C C . VAL A 1 80 ? 14.892 -4.567 -21.706 1.00 75.06 80 VAL A C 1
ATOM 618 O O . VAL A 1 80 ? 15.078 -5.697 -21.258 1.00 75.06 80 VAL A O 1
ATOM 621 N N . VAL A 1 81 ? 15.222 -3.469 -21.026 1.00 80.88 81 VAL A N 1
ATOM 622 C CA . VAL A 1 81 ? 15.803 -3.512 -19.677 1.00 80.88 81 VAL A CA 1
ATOM 623 C C . VAL A 1 81 ? 14.719 -3.186 -18.647 1.00 80.88 81 VAL A C 1
ATOM 625 O O . VAL A 1 81 ? 14.028 -2.171 -18.755 1.00 80.88 81 VAL 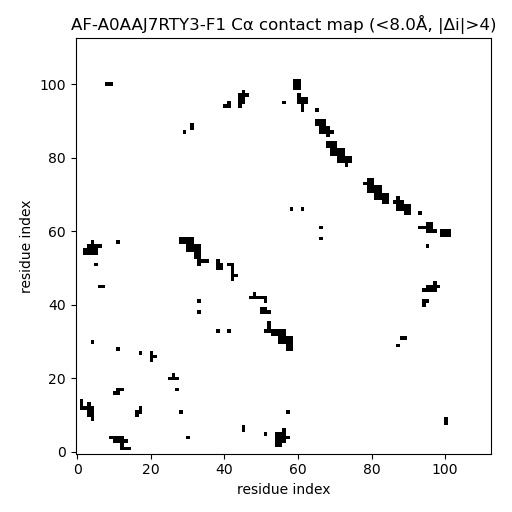A O 1
ATOM 628 N N . SER A 1 82 ? 14.570 -4.054 -17.641 1.00 81.88 82 SER A N 1
ATOM 629 C CA . SER A 1 82 ? 13.686 -3.843 -16.487 1.00 81.88 82 SER A CA 1
ATOM 630 C C . SER A 1 82 ? 14.499 -3.305 -15.314 1.00 81.88 82 SER A C 1
ATOM 632 O O . SER A 1 82 ? 15.400 -3.984 -14.825 1.00 81.88 82 SER A O 1
ATOM 634 N N . ILE A 1 83 ? 14.200 -2.084 -14.870 1.00 84.31 83 ILE A N 1
ATOM 635 C CA . ILE A 1 83 ? 14.933 -1.419 -13.785 1.00 84.31 83 ILE A CA 1
ATOM 636 C C . ILE A 1 83 ? 14.000 -1.240 -12.585 1.00 84.31 83 ILE A C 1
ATOM 638 O O . ILE A 1 83 ? 12.891 -0.718 -12.734 1.00 84.31 83 ILE A O 1
ATOM 642 N N . GLU A 1 84 ? 14.440 -1.673 -11.397 1.00 85.31 84 GLU A N 1
ATOM 643 C CA . GLU A 1 84 ? 13.680 -1.513 -10.149 1.00 85.31 84 GLU A CA 1
ATOM 644 C C . GLU A 1 84 ? 13.519 -0.023 -9.808 1.00 85.31 84 GLU A C 1
ATOM 646 O O . GLU A 1 84 ? 14.454 0.776 -9.882 1.00 85.31 84 GLU A O 1
ATOM 651 N N . ARG A 1 85 ? 12.302 0.369 -9.433 1.00 85.88 85 ARG A N 1
ATOM 652 C CA . ARG A 1 85 ? 11.977 1.733 -9.020 1.00 85.88 85 ARG A CA 1
ATOM 653 C C . ARG A 1 85 ? 12.334 1.932 -7.555 1.00 85.88 85 ARG A C 1
ATOM 655 O O . ARG A 1 85 ? 11.921 1.150 -6.704 1.00 85.88 85 ARG A O 1
ATOM 662 N N . GLU A 1 86 ? 12.928 3.081 -7.244 1.00 82.38 86 GLU A N 1
ATOM 663 C CA . GLU A 1 86 ? 13.078 3.539 -5.854 1.00 82.38 86 GLU A CA 1
ATOM 664 C C . GLU A 1 86 ? 11.710 3.749 -5.172 1.00 82.38 86 GLU A C 1
ATOM 666 O O . GLU A 1 86 ? 11.536 3.497 -3.980 1.00 82.38 86 GLU A O 1
ATOM 671 N N . ARG A 1 87 ? 10.711 4.197 -5.945 1.00 84.38 87 ARG A N 1
ATOM 672 C CA . ARG A 1 87 ? 9.342 4.443 -5.480 1.00 84.38 87 ARG A CA 1
ATOM 673 C C . ARG A 1 87 ? 8.334 3.648 -6.288 1.00 84.38 87 ARG A C 1
ATOM 675 O O . ARG A 1 87 ? 8.178 3.861 -7.497 1.00 84.38 87 ARG A O 1
ATOM 682 N N . TYR A 1 88 ? 7.624 2.768 -5.593 1.00 90.81 88 TYR A N 1
ATOM 683 C CA . TYR A 1 88 ? 6.549 1.983 -6.178 1.00 90.81 88 TYR A CA 1
ATOM 684 C C . TYR A 1 88 ? 5.355 2.876 -6.499 1.00 90.81 88 TYR A C 1
ATOM 686 O O . TYR A 1 88 ? 5.049 3.832 -5.779 1.00 90.81 88 TYR A O 1
ATOM 694 N N . LEU A 1 89 ? 4.680 2.551 -7.594 1.00 91.12 89 LEU A N 1
ATOM 695 C CA . LEU A 1 89 ? 3.431 3.187 -7.990 1.00 91.12 89 LEU A CA 1
ATOM 696 C C . LEU A 1 89 ? 2.317 2.151 -8.005 1.00 91.12 89 LEU A C 1
ATOM 698 O O . LEU A 1 89 ? 2.571 0.964 -8.188 1.00 91.12 89 LEU A O 1
ATOM 702 N N . LEU A 1 90 ? 1.087 2.616 -7.841 1.00 91.94 90 LEU A N 1
ATOM 703 C CA . LEU A 1 90 ? -0.089 1.808 -8.125 1.00 91.94 90 LEU A CA 1
ATOM 704 C C . LEU A 1 90 ? -0.540 2.051 -9.562 1.00 91.94 90 LEU A C 1
ATOM 706 O O . LEU A 1 90 ? -0.413 3.165 -10.083 1.00 91.94 90 LEU A O 1
ATOM 710 N N . ARG A 1 91 ? -1.095 1.016 -10.193 1.00 91.62 91 ARG A N 1
ATOM 711 C CA . ARG A 1 91 ? -1.889 1.182 -11.415 1.00 91.62 91 ARG A CA 1
ATOM 712 C C . ARG A 1 91 ? -3.068 2.120 -11.133 1.00 91.62 91 ARG A C 1
ATOM 714 O O . ARG A 1 91 ? -3.540 2.214 -10.003 1.00 91.62 91 ARG A O 1
ATOM 721 N N . LYS A 1 92 ? -3.537 2.835 -12.161 1.00 87.25 92 LYS A N 1
ATOM 722 C CA . LYS A 1 92 ? -4.586 3.864 -12.010 1.00 87.25 92 LYS A CA 1
ATOM 723 C C . LYS A 1 92 ? -5.882 3.310 -11.415 1.00 87.25 92 LYS A C 1
ATOM 725 O O . LYS A 1 92 ? -6.506 3.988 -10.609 1.00 87.25 92 LYS A O 1
ATOM 730 N N . ASP A 1 93 ? -6.217 2.079 -11.780 1.00 87.31 93 ASP A N 1
ATOM 731 C CA . ASP A 1 93 ? -7.456 1.405 -11.386 1.00 87.31 93 ASP A CA 1
ATOM 732 C C . ASP A 1 93 ? -7.250 0.441 -10.206 1.00 87.31 93 ASP A C 1
ATOM 734 O O . ASP A 1 93 ? -8.143 -0.330 -9.863 1.00 87.31 93 ASP A O 1
A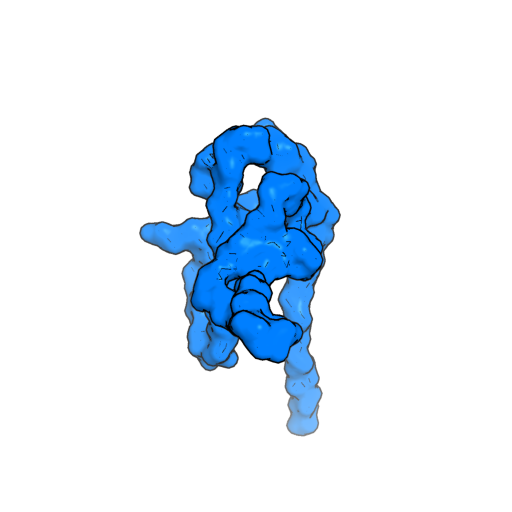TOM 738 N N . ALA A 1 94 ? -6.069 0.474 -9.577 1.00 91.00 94 ALA A N 1
ATOM 739 C CA . ALA A 1 94 ? -5.763 -0.380 -8.442 1.00 91.00 94 ALA A CA 1
ATOM 740 C C . ALA A 1 94 ? -6.681 -0.051 -7.258 1.00 91.00 94 ALA A C 1
ATOM 742 O O . ALA A 1 94 ? -6.778 1.096 -6.802 1.00 91.00 94 ALA A O 1
ATOM 743 N N . CYS A 1 95 ? -7.311 -1.088 -6.722 1.00 90.44 95 CYS A N 1
ATOM 744 C CA . CYS A 1 95 ? -8.177 -1.010 -5.558 1.00 90.44 95 CYS A CA 1
ATOM 745 C C . CYS A 1 95 ? -7.652 -1.977 -4.491 1.00 90.44 95 CYS A C 1
ATOM 747 O O . CYS A 1 95 ? -7.198 -3.071 -4.840 1.00 90.44 95 CYS A O 1
ATOM 749 N N . PRO A 1 96 ? -7.663 -1.604 -3.200 1.00 91.75 96 PRO A N 1
ATOM 750 C CA . PRO A 1 96 ? -7.274 -2.537 -2.162 1.00 91.75 96 PRO A CA 1
ATOM 751 C C . PRO A 1 96 ? -8.231 -3.735 -2.117 1.00 91.75 96 PRO A C 1
ATOM 753 O O . PRO A 1 96 ? -9.431 -3.601 -2.341 1.00 91.75 96 PRO A O 1
ATOM 756 N N . VAL A 1 97 ? -7.703 -4.914 -1.808 1.00 86.38 97 VAL A N 1
ATOM 757 C CA . VAL A 1 97 ? -8.475 -6.157 -1.734 1.00 86.38 97 VAL A CA 1
ATOM 758 C C . VAL A 1 97 ? -9.081 -6.315 -0.341 1.00 86.38 97 VAL A C 1
ATOM 760 O O . VAL A 1 97 ? -8.367 -6.327 0.668 1.00 86.38 97 VAL A O 1
ATOM 763 N N . ALA A 1 98 ? -10.407 -6.463 -0.294 1.00 65.88 98 ALA A N 1
ATOM 764 C CA . ALA A 1 98 ? -11.160 -6.723 0.927 1.00 65.88 98 ALA A CA 1
ATOM 765 C C . ALA A 1 98 ? -10.633 -7.988 1.625 1.00 65.88 98 ALA A C 1
ATOM 767 O O . ALA A 1 98 ? -10.470 -9.033 0.999 1.00 65.88 98 ALA A O 1
ATOM 768 N N . GLY A 1 99 ? -10.349 -7.904 2.926 1.00 57.97 99 GLY A N 1
ATOM 769 C CA . GLY A 1 99 ? -9.930 -9.069 3.714 1.00 57.97 99 GLY A CA 1
ATOM 770 C C . GLY A 1 99 ? -8.472 -9.502 3.536 1.00 57.97 99 GLY A C 1
ATOM 771 O O . GLY A 1 99 ? -8.070 -10.498 4.133 1.00 57.97 99 GLY A O 1
ATOM 772 N N . ALA A 1 100 ? -7.640 -8.752 2.805 1.00 46.09 100 ALA A N 1
ATOM 773 C CA . ALA A 1 100 ? -6.200 -8.992 2.775 1.00 46.09 100 ALA A CA 1
ATOM 774 C C . ALA A 1 100 ? -5.532 -8.519 4.081 1.00 46.09 100 ALA A C 1
ATOM 776 O O . ALA A 1 100 ? -4.614 -7.702 4.067 1.00 46.09 100 ALA A O 1
ATOM 777 N N . ILE A 1 101 ? -5.931 -9.077 5.227 1.00 49.19 101 ILE A N 1
ATOM 778 C CA . ILE A 1 101 ? -4.961 -9.349 6.286 1.00 49.19 101 ILE A CA 1
ATOM 779 C C . ILE A 1 101 ? -4.141 -10.518 5.743 1.00 49.19 101 ILE A C 1
ATOM 781 O O . ILE A 1 101 ? -4.320 -11.670 6.127 1.00 49.19 101 ILE A O 1
ATOM 785 N N . ARG A 1 102 ? -3.262 -10.251 4.769 1.00 46.22 102 ARG A N 1
ATOM 786 C CA . ARG A 1 102 ? -2.134 -11.146 4.561 1.00 46.22 102 ARG A CA 1
ATOM 787 C C . ARG A 1 102 ? -1.318 -10.983 5.825 1.00 46.22 102 ARG A C 1
ATOM 789 O O . ARG A 1 102 ? -0.525 -10.049 5.931 1.00 46.22 102 ARG A O 1
ATOM 796 N N . SER A 1 103 ? -1.621 -11.825 6.812 1.00 41.91 103 SER A N 1
ATOM 797 C CA . SER A 1 103 ? -0.792 -12.044 7.981 1.00 41.91 103 SER A CA 1
ATOM 798 C C . SER A 1 103 ? 0.643 -11.988 7.491 1.00 41.91 103 SER A C 1
ATOM 800 O O . SER A 1 103 ? 0.975 -12.647 6.499 1.00 41.91 103 SER A O 1
ATOM 802 N N . MET A 1 104 ? 1.465 -11.137 8.114 1.00 46.03 104 MET A N 1
ATOM 803 C CA . MET A 1 104 ? 2.904 -11.207 7.892 1.00 46.03 104 MET A CA 1
ATOM 804 C C . MET A 1 104 ? 3.298 -12.687 7.885 1.00 46.03 104 MET A C 1
ATOM 806 O O . MET A 1 104 ? 2.764 -13.420 8.727 1.00 46.03 104 MET A O 1
ATOM 810 N N . PRO A 1 105 ? 4.180 -13.144 6.978 1.00 45.84 105 PRO A N 1
ATOM 811 C CA . PRO A 1 105 ? 4.781 -14.453 7.166 1.00 45.84 105 PRO A CA 1
ATOM 812 C C . PRO A 1 105 ? 5.308 -14.461 8.599 1.00 45.84 105 PRO A C 1
ATOM 814 O O . PRO A 1 105 ? 6.107 -13.594 8.970 1.00 45.84 105 PRO A O 1
ATOM 817 N N . GLN A 1 106 ? 4.737 -15.326 9.442 1.00 45.06 106 GLN A N 1
ATOM 818 C CA . GLN A 1 106 ? 5.212 -15.428 10.808 1.00 45.06 106 GLN A CA 1
ATOM 819 C C . GLN A 1 106 ? 6.694 -15.793 10.701 1.00 45.06 106 GLN A C 1
ATOM 821 O O . GLN A 1 106 ? 7.040 -16.636 9.864 1.00 45.06 106 GLN A O 1
ATOM 826 N N . PRO A 1 107 ? 7.584 -15.111 11.445 1.00 47.28 107 PRO A N 1
ATOM 827 C CA . PRO A 1 107 ? 8.974 -15.531 11.482 1.00 47.28 107 PRO A CA 1
ATOM 828 C C . PRO A 1 107 ? 8.984 -17.023 11.834 1.00 47.28 107 PRO A C 1
ATOM 830 O O . PRO A 1 107 ? 8.171 -17.422 12.673 1.00 47.28 107 PRO A O 1
ATOM 833 N N . PRO A 1 108 ? 9.819 -17.847 11.174 1.00 47.53 108 PRO A N 1
ATOM 834 C CA . PRO A 1 108 ? 9.882 -19.265 11.490 1.00 47.53 108 PRO A CA 1
ATOM 835 C C . PRO A 1 108 ? 10.090 -19.390 12.996 1.00 47.53 108 PRO A C 1
ATOM 837 O O . PRO A 1 108 ? 11.007 -18.774 13.545 1.00 47.53 108 PRO A O 1
ATOM 840 N N . GLU A 1 109 ? 9.190 -20.114 13.662 1.00 49.75 109 GLU A N 1
ATOM 841 C CA . GLU A 1 109 ? 9.361 -20.457 15.064 1.00 49.75 109 GLU A CA 1
ATOM 842 C C . GLU A 1 109 ? 10.692 -21.196 15.150 1.00 49.75 109 GLU A C 1
ATOM 844 O O . GLU A 1 109 ? 10.849 -22.294 14.613 1.00 49.75 109 GLU A O 1
ATOM 849 N N . ILE A 1 110 ? 11.696 -20.539 15.729 1.00 52.88 110 ILE A N 1
ATOM 850 C CA . ILE A 1 110 ? 12.963 -21.184 16.029 1.00 52.88 110 ILE A CA 1
ATOM 851 C C . ILE A 1 110 ? 12.601 -22.223 17.084 1.00 52.88 110 ILE A C 1
ATOM 853 O O . ILE A 1 110 ? 12.406 -21.875 18.248 1.00 52.88 110 ILE A O 1
ATOM 857 N N . LEU A 1 111 ? 12.428 -23.476 16.654 1.00 44.47 111 LEU A N 1
ATOM 858 C CA . LEU A 1 111 ? 12.344 -24.621 17.547 1.00 44.47 111 LEU A CA 1
ATOM 859 C C . LEU A 1 111 ? 13.630 -24.611 18.373 1.00 44.47 111 LEU A C 1
ATOM 861 O O . LEU A 1 111 ? 14.699 -24.979 17.885 1.00 44.47 111 LEU A O 1
ATOM 865 N N . GLY A 1 112 ? 13.520 -24.115 19.603 1.00 57.12 112 GLY A N 1
ATOM 866 C CA . GLY A 1 112 ? 14.541 -24.287 20.618 1.00 57.12 112 GLY A CA 1
ATOM 867 C C . GLY A 1 112 ? 14.684 -25.779 20.879 1.00 57.12 112 GLY A C 1
ATOM 868 O O . GLY A 1 112 ? 13.723 -26.425 21.299 1.00 57.12 112 GLY A O 1
ATOM 869 N N . GLN A 1 113 ? 15.860 -26.301 20.546 1.00 46.78 113 GLN A N 1
ATOM 870 C CA . GLN A 1 113 ? 16.372 -27.559 21.080 1.00 46.78 113 GLN A CA 1
ATOM 871 C C . GLN A 1 113 ? 16.878 -27.336 22.503 1.00 46.78 113 GLN A C 1
ATOM 873 O O . GLN A 1 113 ? 17.397 -26.224 22.766 1.00 46.78 113 GLN A O 1
#

Solvent-accessible surface area (backbone atoms only — not comparable to full-atom values): 7000 Å² total; per-residue (Å²): 132,76,74,45,32,66,46,83,92,50,59,55,48,36,71,66,50,52,50,51,34,58,75,69,67,49,79,84,80,56,70,43,71,42,50,73,93,45,12,59,63,40,16,58,34,58,72,41,92,63,68,36,62,84,39,27,43,42,61,71,29,38,60,73,88,37,46,45,48,56,48,82,47,78,44,97,81,78,47,76,46,79,43,81,46,96,67,71,43,69,46,93,84,58,58,52,49,60,82,46,75,66,66,70,82,71,74,77,78,77,79,80,126

Radius of gyration: 16.94 Å; Cα contacts (8 Å, |Δi|>4): 151; chains: 1; bounding box: 37×39×51 Å

Secondary structure (DSSP, 8-state):
-PPPBSSTT--TT-HHHHHHHHHTTPPPPPEEEPPGGGHHHHHHHTT-SS--TT-EEEGGGS-GGGEEEEEEEE-TTS-EEEEEEEEEEE-TT--PPTT------PPP-----

Foldseek 3Di:
DWAAAPAPPGCQRPPVVVVVCVVVVHDRWDKAFQDQVCQVVQCVQRVHPDRRNGHIHTPLQWDPVQKAQWDWDQDPVRDTDTHGDPHIDGDPPTHGHYPSPVPDPPDPPPPDD

Organism: Cephus cinctus (NCBI:txid211228)